Protein AF-A0A377M0A3-F1 (afdb_monomer_lite)

Foldseek 3Di:
DDDWDWDWDADPNWIWTQTPVRDIWTWDDDDQWTDTPNDIDGHDPDDDPVVVVVCVVVPHPDDDD

Radius of gyration: 12.6 Å; chains: 1; bounding box: 29×26×26 Å

Secondary structure (DSSP, 8-state):
-----EEEEEETTEEEEEETT--EEEEEEETTEEEETTEEEEP-SS--HHHHHHHHHS--SSPP-

InterPro domains:
  IPR025596 Lipocalin LPS transport optimiser YedD [PF13987] (2-55)
  IPR038624 YedD-like superfamily [G3DSA:2.40.128.500] (1-65)

Structure (mmCIF, N/CA/C/O backbone):
data_AF-A0A377M0A3-F1
#
_entry.id   AF-A0A377M0A3-F1
#
loop_
_atom_site.group_PDB
_atom_site.id
_atom_site.type_symbol
_atom_site.label_atom_id
_atom_site.label_alt_id
_atom_site.label_comp_id
_atom_site.label_asym_id
_atom_site.label_entity_id
_atom_site.label_seq_id
_atom_site.pdbx_PDB_ins_code
_atom_site.Cartn_x
_atom_site.Cartn_y
_atom_site.Cartn_z
_atom_site.occupancy
_atom_site.B_iso_or_equiv
_atom_site.auth_seq_id
_atom_site.auth_comp_id
_atom_site.auth_asym_id
_atom_site.auth_atom_id
_atom_site.pdbx_PDB_model_num
ATOM 1 N N . MET A 1 1 ? 15.112 4.461 -5.920 1.00 71.31 1 MET A N 1
ATOM 2 C CA . MET A 1 1 ? 13.786 3.977 -5.482 1.00 71.31 1 MET A CA 1
ATOM 3 C C . MET A 1 1 ? 13.704 4.119 -3.974 1.00 71.31 1 MET A C 1
ATOM 5 O O . MET A 1 1 ? 14.683 3.809 -3.307 1.00 71.31 1 MET A O 1
ATOM 9 N N . ILE A 1 2 ? 12.566 4.578 -3.458 1.00 87.44 2 ILE A N 1
ATOM 10 C CA . ILE A 1 2 ? 12.243 4.534 -2.031 1.00 87.44 2 ILE A CA 1
ATOM 11 C C . ILE A 1 2 ? 11.099 3.530 -1.872 1.00 87.44 2 ILE A C 1
ATOM 13 O O . ILE A 1 2 ? 10.094 3.650 -2.563 1.00 87.44 2 ILE A O 1
ATOM 17 N N . ALA A 1 3 ? 11.268 2.544 -0.995 1.00 91.62 3 ALA A N 1
ATOM 18 C CA . ALA A 1 3 ? 10.229 1.596 -0.611 1.00 91.62 3 ALA A CA 1
ATOM 19 C C . ALA A 1 3 ? 10.216 1.509 0.917 1.00 91.62 3 ALA A C 1
ATOM 21 O O . ALA A 1 3 ? 11.271 1.382 1.541 1.00 91.62 3 ALA A O 1
ATOM 22 N N . VAL A 1 4 ? 9.032 1.628 1.517 1.00 93.69 4 VAL A N 1
ATOM 23 C CA . VAL A 1 4 ? 8.858 1.602 2.972 1.00 93.69 4 VAL A CA 1
ATOM 24 C C . VAL A 1 4 ? 7.855 0.500 3.307 1.00 93.69 4 VAL A C 1
ATOM 26 O O . VAL A 1 4 ? 6.694 0.614 2.915 1.00 93.69 4 VAL A O 1
ATOM 29 N N . PRO A 1 5 ? 8.275 -0.575 3.997 1.00 93.31 5 PRO A N 1
ATOM 30 C CA . PRO A 1 5 ? 7.356 -1.608 4.455 1.00 93.31 5 PRO A CA 1
ATOM 31 C C . PRO A 1 5 ? 6.302 -1.035 5.404 1.00 93.31 5 PRO A C 1
ATOM 33 O O . PRO A 1 5 ? 6.586 -0.116 6.174 1.00 93.31 5 PRO A O 1
ATOM 36 N N . GLY A 1 6 ? 5.106 -1.612 5.389 1.00 93.25 6 GLY A N 1
ATOM 37 C CA . GLY A 1 6 ? 4.017 -1.229 6.281 1.00 93.25 6 GLY A CA 1
ATOM 38 C C . GLY A 1 6 ? 3.087 -2.394 6.596 1.00 93.25 6 GLY A C 1
ATOM 39 O O . GLY A 1 6 ? 3.241 -3.494 6.059 1.00 93.25 6 GLY A O 1
ATOM 40 N N . LYS A 1 7 ? 2.143 -2.154 7.506 1.00 93.88 7 LYS A N 1
ATOM 41 C CA . LYS A 1 7 ? 1.105 -3.100 7.930 1.00 93.88 7 LYS A CA 1
ATOM 42 C C . LYS A 1 7 ? -0.261 -2.436 7.846 1.00 93.88 7 LYS A C 1
ATOM 44 O O . LYS A 1 7 ? -0.389 -1.236 8.072 1.00 93.88 7 LYS A O 1
ATOM 49 N N . ILE A 1 8 ? -1.285 -3.238 7.573 1.00 95.38 8 ILE A N 1
ATOM 50 C CA . ILE A 1 8 ? -2.668 -2.767 7.581 1.00 95.38 8 ILE A CA 1
ATOM 51 C C . ILE A 1 8 ? -3.188 -2.751 9.017 1.00 95.38 8 ILE A C 1
ATOM 53 O O . ILE A 1 8 ? -3.125 -3.760 9.720 1.00 95.38 8 ILE A O 1
ATOM 57 N N . MET A 1 9 ? -3.727 -1.612 9.434 1.00 95.94 9 MET A N 1
ATOM 58 C CA . MET A 1 9 ? -4.457 -1.449 10.685 1.00 95.94 9 MET A CA 1
ATOM 59 C C . MET A 1 9 ? -5.933 -1.199 10.374 1.00 95.94 9 MET A C 1
ATOM 61 O O . MET A 1 9 ? -6.253 -0.368 9.529 1.00 95.94 9 MET A O 1
ATOM 65 N N . LEU A 1 10 ? -6.823 -1.891 11.084 1.00 96.69 10 LEU A N 1
ATOM 66 C CA . LEU A 1 10 ? -8.257 -1.603 11.102 1.00 96.69 10 LEU A CA 1
ATOM 67 C C . LEU A 1 10 ? -8.582 -0.802 12.366 1.00 96.69 10 LEU A C 1
ATOM 69 O O . LEU A 1 10 ? -8.254 -1.237 13.472 1.00 96.69 10 LEU A O 1
ATOM 73 N N . ARG A 1 11 ? -9.234 0.352 12.217 1.00 96.44 11 ARG A N 1
ATOM 74 C CA . ARG A 1 11 ? -9.704 1.176 13.336 1.00 96.44 11 ARG A CA 1
ATOM 75 C C . ARG A 1 11 ? -11.033 1.825 12.973 1.00 96.44 11 ARG A C 1
ATOM 77 O O . ARG A 1 11 ? -11.084 2.595 12.025 1.00 96.44 11 ARG A O 1
ATOM 84 N N . SER A 1 12 ? -12.071 1.550 13.765 1.00 94.00 12 SER A N 1
ATOM 85 C CA . SER A 1 12 ? -13.414 2.128 13.585 1.00 94.00 12 SER A CA 1
ATOM 86 C C . SER A 1 12 ? -13.926 2.000 12.143 1.00 94.00 12 SER A C 1
ATOM 88 O O . SER A 1 12 ? -14.341 2.985 11.548 1.00 94.00 12 SER A O 1
ATOM 90 N N . ASP A 1 13 ? -13.820 0.792 11.580 1.00 94.31 13 ASP A N 1
ATOM 91 C CA . ASP A 1 13 ? -14.215 0.447 10.203 1.00 94.31 13 ASP A CA 1
ATOM 92 C C . ASP A 1 13 ? -13.423 1.134 9.074 1.00 94.31 13 ASP A C 1
ATOM 94 O O . ASP A 1 13 ? -13.720 0.936 7.898 1.00 94.31 13 ASP A O 1
ATOM 98 N N . SER A 1 14 ? -12.355 1.862 9.405 1.00 96.50 14 SER A N 1
ATOM 99 C CA . SER A 1 14 ? -1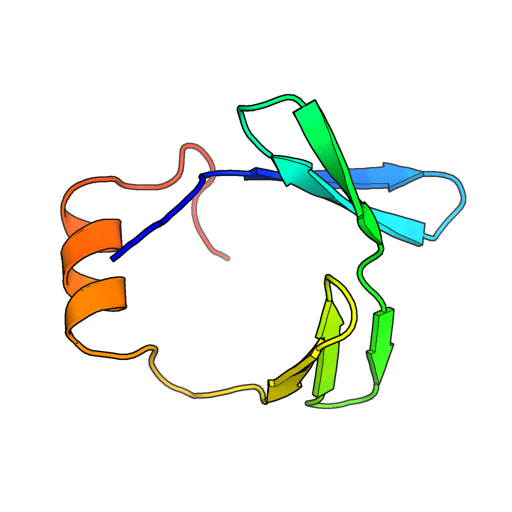1.408 2.423 8.438 1.00 96.50 14 SER A CA 1
ATOM 100 C C . SER A 1 14 ? -10.093 1.646 8.420 1.00 96.50 14 SER A C 1
ATOM 102 O O . SER A 1 14 ? -9.579 1.215 9.461 1.00 96.50 14 SER A O 1
ATOM 104 N N . TYR A 1 15 ? -9.527 1.488 7.224 1.00 97.38 15 TYR A N 1
ATOM 105 C CA . TYR A 1 15 ? -8.223 0.867 7.017 1.00 97.38 15 TYR A CA 1
ATOM 106 C C . TYR A 1 15 ? -7.125 1.921 6.911 1.00 97.38 15 TYR A C 1
ATOM 108 O O . TYR A 1 15 ? -7.317 2.993 6.341 1.00 97.38 15 TYR A O 1
ATOM 116 N N . TYR A 1 16 ? -5.952 1.582 7.435 1.00 97.69 16 TYR A N 1
ATOM 117 C CA . TYR A 1 16 ? -4.770 2.433 7.405 1.00 97.69 16 TYR A CA 1
ATOM 118 C C . TYR A 1 16 ? -3.540 1.611 7.041 1.00 97.69 16 TYR A C 1
ATOM 120 O O . TYR A 1 16 ? -3.394 0.482 7.510 1.00 97.69 16 TYR A O 1
ATOM 128 N N . ASN A 1 17 ? -2.625 2.193 6.272 1.00 96.75 17 ASN A N 1
ATOM 129 C CA . ASN A 1 17 ? -1.253 1.712 6.198 1.00 96.75 17 ASN A CA 1
ATOM 130 C C . ASN A 1 17 ? -0.446 2.368 7.320 1.00 96.75 17 ASN A C 1
ATOM 132 O O . ASN A 1 17 ? -0.362 3.594 7.391 1.00 96.75 17 ASN A O 1
ATOM 136 N N . VAL A 1 18 ? 0.163 1.55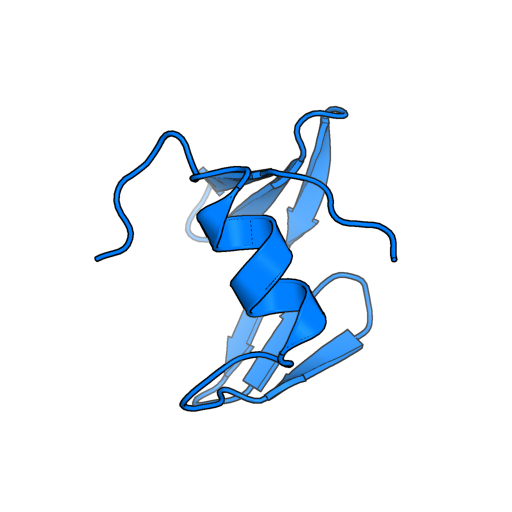4 8.172 1.00 96.75 18 VAL A N 1
ATOM 137 C CA . VAL A 1 18 ? 1.121 1.997 9.184 1.00 96.75 18 VAL A CA 1
ATOM 138 C C . VAL A 1 18 ? 2.508 1.576 8.722 1.00 96.75 18 VAL A C 1
ATOM 140 O O . VAL A 1 18 ? 2.804 0.380 8.654 1.00 96.75 18 VAL A O 1
ATOM 143 N N . THR A 1 19 ? 3.356 2.541 8.375 1.00 95.69 19 THR A N 1
ATOM 144 C CA . THR A 1 19 ? 4.710 2.261 7.882 1.00 95.69 19 THR A CA 1
ATOM 145 C C . THR A 1 19 ? 5.624 1.787 9.012 1.00 95.69 19 THR A C 1
ATOM 147 O O . THR A 1 19 ? 5.365 2.011 10.195 1.00 95.69 19 THR A O 1
ATOM 150 N N . SER A 1 20 ? 6.760 1.179 8.670 1.00 93.75 20 SER A N 1
ATOM 151 C CA . SER A 1 20 ? 7.809 0.837 9.641 1.00 93.75 20 SER A CA 1
ATOM 152 C C . SER A 1 20 ? 8.418 2.058 10.345 1.00 93.75 20 SER A C 1
ATOM 154 O O . SER A 1 20 ? 9.054 1.907 11.386 1.00 93.75 20 SER A O 1
ATOM 156 N N . LYS A 1 21 ? 8.206 3.264 9.801 1.00 95.50 21 LYS A N 1
ATOM 157 C CA . LYS A 1 21 ? 8.587 4.548 10.404 1.00 95.50 21 LYS A CA 1
ATOM 158 C C . LYS A 1 21 ? 7.494 5.151 11.290 1.00 95.50 21 LYS A C 1
ATOM 160 O O . LYS A 1 21 ? 7.714 6.211 11.862 1.00 95.50 21 LYS A O 1
ATOM 165 N N . LEU A 1 22 ? 6.370 4.448 11.450 1.00 95.75 22 LEU A N 1
ATOM 166 C CA . LEU A 1 22 ? 5.195 4.859 12.222 1.00 95.75 22 LEU A CA 1
ATOM 167 C C . LEU A 1 22 ? 4.408 6.025 11.606 1.00 95.75 22 LEU A C 1
ATOM 169 O O . LEU A 1 22 ? 3.620 6.666 12.301 1.00 95.75 22 LEU A O 1
ATOM 173 N N . ASP A 1 23 ? 4.561 6.255 10.301 1.00 96.94 23 ASP A N 1
ATOM 174 C CA . ASP A 1 23 ? 3.651 7.119 9.549 1.00 96.94 23 ASP A CA 1
ATOM 175 C C . ASP A 1 23 ? 2.326 6.379 9.321 1.00 96.94 23 ASP A C 1
ATOM 177 O O . ASP A 1 23 ? 2.319 5.170 9.065 1.00 96.94 23 ASP A O 1
ATOM 181 N N . ILE A 1 24 ? 1.204 7.096 9.417 1.00 97.38 24 ILE A N 1
ATOM 182 C CA . ILE A 1 24 ? -0.143 6.526 9.306 1.00 97.38 24 ILE A CA 1
ATOM 183 C C . ILE A 1 24 ? -0.865 7.195 8.146 1.00 97.38 24 ILE A C 1
ATOM 185 O O . ILE A 1 24 ? -1.123 8.397 8.182 1.00 97.38 24 ILE A O 1
ATOM 189 N N . TYR A 1 25 ? -1.245 6.392 7.159 1.00 97.88 25 TYR A N 1
ATOM 190 C CA . TYR A 1 25 ? -1.955 6.850 5.971 1.00 97.88 25 TYR A CA 1
ATOM 191 C C . TYR A 1 25 ? -3.310 6.147 5.866 1.00 97.88 25 TYR A C 1
ATOM 193 O O . TYR A 1 25 ? -3.346 4.916 5.966 1.00 97.88 25 TYR A O 1
ATOM 201 N N . PRO A 1 26 ? -4.420 6.881 5.682 1.00 97.62 26 PRO A N 1
ATOM 202 C CA . PRO A 1 26 ? -5.714 6.266 5.410 1.00 97.62 26 PRO A CA 1
ATOM 203 C C . PRO A 1 26 ? -5.680 5.511 4.076 1.00 97.62 26 PRO A C 1
ATOM 205 O O . PRO A 1 26 ? -4.915 5.848 3.172 1.00 97.62 26 PRO A O 1
ATOM 208 N N . LEU A 1 27 ? -6.495 4.462 3.987 1.00 97.56 27 LEU A N 1
ATOM 209 C CA . LEU A 1 27 ? -6.701 3.668 2.782 1.00 97.56 27 LEU A CA 1
ATOM 210 C C . LEU A 1 27 ? -8.177 3.725 2.413 1.00 97.56 27 LEU A C 1
ATOM 212 O O . LEU A 1 27 ? -9.003 3.066 3.049 1.00 97.56 27 LEU A O 1
ATOM 216 N N . GLU A 1 28 ? -8.494 4.481 1.369 1.00 97.25 28 GLU A N 1
ATOM 217 C CA . GLU A 1 28 ? -9.858 4.614 0.864 1.00 97.25 28 GLU A CA 1
ATOM 218 C C . GLU A 1 28 ? -9.934 3.987 -0.523 1.00 97.25 28 GLU A C 1
ATOM 220 O O . GLU A 1 28 ? -9.191 4.343 -1.435 1.00 97.25 28 GLU A O 1
ATOM 225 N N . ARG A 1 29 ? -10.786 2.972 -0.670 1.00 96.44 29 ARG A N 1
ATOM 226 C CA . ARG A 1 29 ? -10.892 2.201 -1.907 1.00 96.44 29 ARG A CA 1
ATOM 227 C C . ARG A 1 29 ? -12.244 2.433 -2.559 1.00 96.44 29 ARG A C 1
ATOM 229 O O . ARG A 1 29 ? -13.266 2.104 -1.962 1.00 96.44 29 ARG A O 1
ATOM 236 N N . ASP A 1 30 ? -12.215 2.827 -3.826 1.00 96.69 30 ASP A N 1
ATOM 237 C CA . ASP A 1 30 ? -13.378 2.855 -4.709 1.00 96.69 30 ASP A CA 1
ATOM 238 C C . ASP A 1 30 ? -13.120 1.970 -5.938 1.00 96.69 30 ASP A C 1
ATOM 240 O O . ASP A 1 30 ? -12.302 2.268 -6.810 1.00 96.69 30 ASP A O 1
ATOM 244 N N . GLY A 1 31 ? -13.772 0.805 -5.981 1.00 96.31 31 GLY A N 1
ATOM 245 C CA . GLY A 1 31 ? -13.625 -0.154 -7.076 1.00 96.31 31 GLY A CA 1
ATOM 246 C C . GLY A 1 31 ? -12.180 -0.637 -7.279 1.00 96.31 31 GLY A C 1
ATOM 247 O O . GLY A 1 31 ? -11.684 -1.490 -6.525 1.00 96.31 31 GLY A O 1
ATOM 248 N N . SER A 1 32 ? -11.542 -0.147 -8.348 1.00 96.81 32 SER A N 1
ATOM 249 C CA . SER A 1 32 ? -10.147 -0.419 -8.734 1.00 96.81 32 SER A CA 1
ATOM 250 C C . SER A 1 32 ? -9.172 0.703 -8.373 1.00 96.81 32 SER A C 1
ATOM 252 O O . SER A 1 32 ? -7.985 0.559 -8.661 1.00 96.81 32 SER A O 1
ATOM 254 N N . VAL A 1 33 ? -9.650 1.787 -7.766 1.00 97.88 33 VAL A N 1
ATOM 255 C CA . VAL A 1 33 ? -8.848 2.938 -7.346 1.00 97.88 33 VAL A CA 1
ATOM 256 C C . VAL A 1 33 ? -8.630 2.883 -5.836 1.00 97.88 33 VAL A C 1
ATOM 258 O O . VAL A 1 33 ? -9.525 2.500 -5.079 1.00 97.88 33 VAL A O 1
ATOM 261 N N . LEU A 1 34 ? -7.421 3.226 -5.406 1.00 97.88 34 LEU A N 1
ATOM 262 C CA . LEU A 1 34 ? -7.046 3.405 -4.009 1.00 97.88 34 LEU A CA 1
ATOM 263 C C . LEU A 1 34 ? -6.537 4.833 -3.822 1.00 97.88 34 LEU A C 1
ATOM 265 O O . LEU A 1 34 ? -5.512 5.190 -4.398 1.00 97.88 34 LEU A O 1
ATOM 269 N N . GLU A 1 35 ? -7.210 5.616 -2.991 1.00 97.94 35 GLU A N 1
ATOM 270 C CA . GLU A 1 35 ? -6.670 6.875 -2.494 1.00 97.94 35 GLU A CA 1
ATOM 271 C C . GLU A 1 35 ? -5.684 6.582 -1.360 1.00 97.94 35 GLU A C 1
ATOM 273 O O . GLU A 1 35 ? -6.001 5.905 -0.376 1.00 97.94 35 GLU A O 1
ATOM 278 N N . TYR A 1 36 ? -4.450 7.051 -1.529 1.00 97.19 36 TYR A N 1
ATOM 279 C CA . TYR A 1 36 ? -3.356 6.816 -0.599 1.00 97.19 36 TYR A CA 1
ATOM 280 C C . TYR A 1 36 ? -2.334 7.950 -0.677 1.00 97.19 36 TYR A C 1
ATOM 282 O O . TYR A 1 36 ? -1.789 8.226 -1.742 1.00 97.19 36 TYR A O 1
ATOM 290 N N . ASP A 1 37 ? -2.058 8.590 0.464 1.00 95.69 37 ASP A N 1
ATOM 291 C CA . ASP A 1 37 ? -1.071 9.679 0.585 1.00 95.69 37 ASP A CA 1
ATOM 292 C C . ASP A 1 37 ? -1.301 10.834 -0.418 1.00 95.69 37 ASP A C 1
ATOM 294 O O . ASP A 1 37 ? -0.383 11.339 -1.060 1.00 95.69 37 ASP A O 1
ATOM 298 N N . GLY A 1 38 ? -2.569 11.217 -0.611 1.00 95.56 38 GLY A N 1
ATOM 299 C CA . GLY A 1 38 ? -2.960 12.266 -1.563 1.00 95.56 38 GLY A CA 1
ATOM 300 C C . GLY A 1 38 ? -2.808 11.879 -3.040 1.00 95.56 38 GLY A C 1
ATOM 301 O O . GLY A 1 38 ? -2.895 12.749 -3.905 1.00 95.56 38 GLY A O 1
ATOM 302 N N . MET A 1 39 ? -2.574 10.598 -3.335 1.00 96.88 39 MET A N 1
ATOM 303 C CA . MET A 1 39 ? -2.488 10.048 -4.687 1.00 96.88 39 MET A CA 1
ATOM 304 C C . MET A 1 39 ? -3.629 9.066 -4.953 1.00 96.88 39 MET A C 1
ATOM 306 O O . MET A 1 39 ? -4.079 8.365 -4.050 1.00 96.88 39 MET A O 1
ATOM 310 N N . GLU A 1 40 ? -4.016 8.939 -6.220 1.00 97.62 40 GLU A N 1
ATOM 311 C CA . GLU A 1 40 ? -4.894 7.872 -6.702 1.00 97.62 40 GLU A CA 1
ATOM 312 C C . GLU A 1 40 ? -4.063 6.763 -7.359 1.00 97.62 40 GLU A C 1
ATOM 314 O O . GLU A 1 40 ? -3.391 6.973 -8.373 1.00 97.62 40 GLU A O 1
ATOM 319 N N . LEU A 1 41 ? -4.106 5.561 -6.790 1.00 97.38 41 LEU A N 1
ATOM 320 C CA . LEU A 1 41 ? -3.410 4.387 -7.301 1.00 97.38 41 LEU A CA 1
ATOM 321 C C . LEU A 1 41 ? -4.4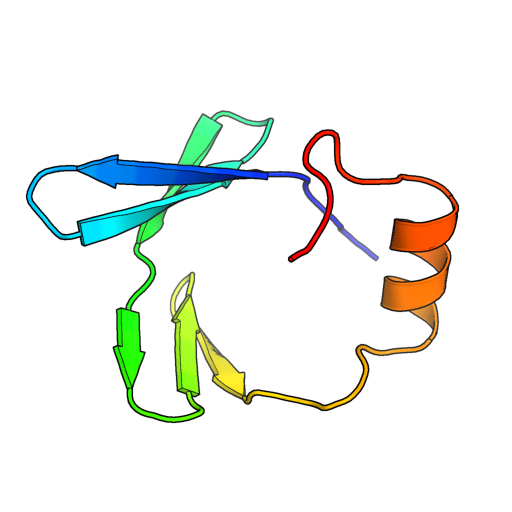06 3.470 -8.008 1.00 97.38 41 LEU A C 1
ATOM 323 O O . LEU A 1 41 ? -5.451 3.123 -7.463 1.00 97.38 41 LEU A O 1
ATOM 327 N N . GLN A 1 42 ? -4.054 3.027 -9.212 1.00 97.44 42 GLN A N 1
ATOM 328 C CA . GLN A 1 42 ? -4.862 2.085 -9.982 1.00 97.44 42 GLN A CA 1
ATOM 329 C C . GLN A 1 42 ? -4.450 0.644 -9.683 1.00 97.44 42 GLN A C 1
ATOM 331 O O . GLN A 1 42 ? -3.262 0.317 -9.626 1.00 97.44 42 GLN A O 1
ATOM 336 N N . LYS A 1 43 ? -5.435 -0.246 -9.543 1.00 96.25 43 LYS A N 1
ATOM 337 C CA . LYS A 1 43 ? -5.198 -1.688 -9.468 1.00 96.25 43 LYS A CA 1
ATOM 338 C C . LYS A 1 43 ? -4.547 -2.167 -10.768 1.00 96.25 43 LYS A C 1
ATOM 340 O O . LYS A 1 43 ? -5.092 -1.979 -11.851 1.00 96.25 43 LYS A O 1
ATOM 345 N N . VAL A 1 44 ? -3.414 -2.847 -10.635 1.00 95.62 44 VAL A N 1
ATOM 346 C CA . VAL A 1 44 ? -2.656 -3.442 -11.742 1.00 95.62 44 VAL A CA 1
ATOM 347 C C . VAL A 1 44 ? -2.431 -4.928 -11.492 1.00 95.62 44 VAL A C 1
ATOM 349 O O . VAL A 1 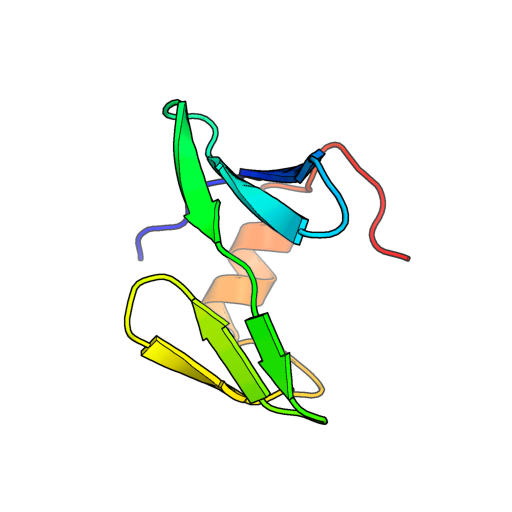44 ? -2.395 -5.368 -10.343 1.00 95.62 44 VAL A O 1
ATOM 352 N N . ASP A 1 45 ? -2.236 -5.700 -12.561 1.00 94.94 45 ASP A N 1
ATOM 353 C CA . ASP A 1 45 ? -1.924 -7.130 -12.447 1.00 94.94 45 ASP A CA 1
ATOM 354 C C . ASP A 1 45 ? -0.506 -7.380 -11.914 1.00 94.94 45 ASP A C 1
ATOM 356 O O . ASP A 1 45 ? -0.244 -8.409 -11.290 1.00 94.94 45 ASP A O 1
ATOM 360 N N . ARG A 1 46 ? 0.432 -6.459 -12.183 1.00 92.81 46 ARG A N 1
ATOM 361 C CA . ARG A 1 46 ? 1.832 -6.534 -11.741 1.00 92.81 46 ARG A CA 1
ATOM 362 C C . ARG A 1 46 ? 2.391 -5.134 -11.459 1.00 92.81 46 ARG A C 1
ATOM 364 O O . ARG A 1 46 ? 2.076 -4.213 -12.213 1.00 92.81 46 ARG A O 1
ATOM 371 N N . PRO A 1 47 ? 3.230 -4.961 -10.419 1.00 92.88 47 PRO A N 1
ATOM 372 C CA . PRO A 1 47 ? 3.947 -3.708 -10.191 1.00 92.88 47 PRO A CA 1
ATOM 373 C C . PRO A 1 47 ? 5.061 -3.511 -11.236 1.00 92.88 47 PRO A C 1
ATOM 375 O O . PRO A 1 47 ? 5.308 -4.386 -12.070 1.00 92.88 47 PRO A O 1
ATOM 378 N N . THR A 1 48 ? 5.767 -2.375 -11.181 1.00 94.00 48 THR A N 1
ATOM 379 C CA . THR A 1 48 ? 6.962 -2.169 -12.018 1.00 94.00 48 THR A CA 1
ATOM 380 C C . THR A 1 48 ? 8.038 -3.212 -11.707 1.00 94.00 48 THR A C 1
ATOM 382 O O . THR A 1 48 ? 8.061 -3.791 -10.614 1.00 94.00 48 THR A O 1
ATOM 385 N N . VAL A 1 49 ? 8.944 -3.443 -12.663 1.00 95.25 49 VAL A N 1
ATOM 386 C CA . VAL A 1 49 ? 10.028 -4.433 -12.535 1.00 95.25 49 VAL A CA 1
ATOM 387 C C . VAL A 1 49 ? 10.861 -4.159 -11.289 1.00 95.25 49 VAL A C 1
ATOM 389 O O . VAL A 1 49 ? 11.131 -5.063 -10.505 1.00 95.25 49 VAL A O 1
ATOM 392 N N . GLU A 1 50 ? 11.192 -2.894 -11.047 1.00 94.62 50 GLU A N 1
ATOM 393 C CA . GLU A 1 50 ? 12.004 -2.503 -9.907 1.00 94.62 50 GLU A CA 1
ATOM 394 C C . GLU A 1 50 ? 11.282 -2.822 -8.587 1.00 94.62 50 GLU A C 1
ATOM 396 O O . GLU A 1 50 ? 11.894 -3.356 -7.661 1.00 94.62 50 GLU A O 1
ATOM 401 N N . CYS A 1 51 ? 9.979 -2.530 -8.485 1.00 93.94 51 CYS A N 1
ATOM 402 C CA . CYS A 1 51 ? 9.188 -2.815 -7.284 1.00 93.94 51 CYS A CA 1
ATOM 403 C C . CYS A 1 51 ? 9.047 -4.325 -7.031 1.00 93.94 51 CYS A C 1
ATOM 405 O O . CYS A 1 51 ? 9.152 -4.766 -5.885 1.00 93.94 51 CYS A O 1
ATOM 407 N N . ALA A 1 52 ? 8.854 -5.122 -8.087 1.00 93.38 52 ALA A N 1
ATOM 408 C CA . ALA A 1 52 ? 8.809 -6.583 -7.997 1.00 93.38 52 ALA A CA 1
ATOM 409 C C . ALA A 1 52 ? 10.150 -7.174 -7.522 1.00 93.38 52 ALA A C 1
ATOM 411 O O . ALA A 1 52 ? 10.178 -8.024 -6.626 1.00 93.38 52 ALA A O 1
ATOM 412 N N . ASP A 1 53 ? 11.264 -6.690 -8.077 1.00 94.56 53 ASP A N 1
ATOM 413 C CA . ASP A 1 53 ? 12.614 -7.106 -7.689 1.00 94.56 53 ASP A CA 1
ATOM 414 C C . ASP A 1 53 ? 12.919 -6.748 -6.233 1.00 94.56 53 ASP A C 1
ATOM 416 O O . ASP A 1 53 ? 13.517 -7.542 -5.499 1.00 94.56 53 ASP A O 1
ATOM 420 N N . TYR A 1 54 ? 12.499 -5.556 -5.798 1.00 93.62 54 TYR A N 1
ATOM 421 C CA . TYR A 1 54 ? 12.669 -5.128 -4.415 1.00 93.62 54 TYR A CA 1
ATOM 422 C C . TYR A 1 54 ? 11.892 -6.031 -3.451 1.00 93.62 54 TYR A C 1
ATOM 424 O O . TYR A 1 54 ? 12.483 -6.506 -2.481 1.00 93.62 54 TYR A O 1
ATOM 432 N N . LEU A 1 55 ? 10.613 -6.311 -3.732 1.00 91.75 55 LEU A N 1
ATOM 433 C CA . LEU A 1 55 ? 9.770 -7.195 -2.914 1.00 91.75 55 LEU A CA 1
ATOM 434 C C . LEU A 1 55 ? 10.310 -8.627 -2.850 1.00 91.75 55 LEU A C 1
ATOM 436 O O . LEU A 1 55 ? 10.253 -9.259 -1.800 1.00 91.75 55 LEU A O 1
ATOM 440 N N . SER A 1 56 ? 10.884 -9.128 -3.945 1.00 92.00 56 SER A N 1
ATOM 441 C CA . SER A 1 56 ? 11.483 -10.4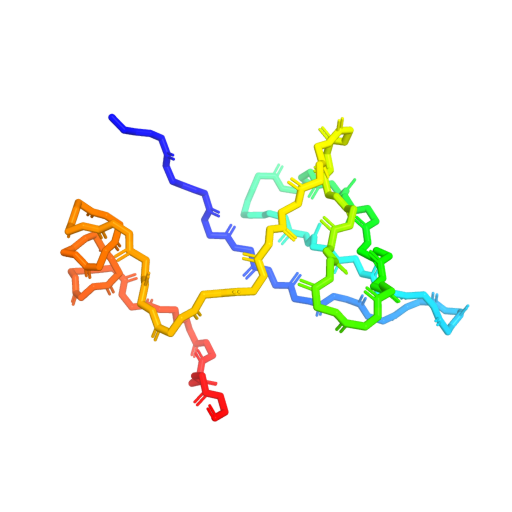69 -3.986 1.00 92.00 56 SER A CA 1
ATOM 442 C C . SER A 1 56 ? 12.702 -10.590 -3.062 1.00 92.00 56 SER A C 1
ATOM 444 O O . SER A 1 56 ? 12.925 -11.636 -2.456 1.00 92.00 56 SER A O 1
ATOM 446 N N . LYS A 1 57 ? 13.491 -9.514 -2.934 1.00 93.19 57 LYS A N 1
ATOM 447 C CA . LYS A 1 57 ? 14.667 -9.445 -2.045 1.00 93.19 57 LYS A CA 1
ATOM 448 C C . LYS A 1 57 ? 14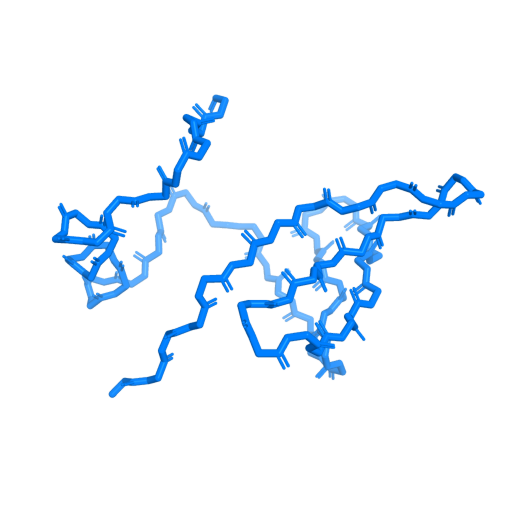.309 -9.070 -0.605 1.00 93.19 57 LYS A C 1
ATOM 450 O O . LYS A 1 57 ? 15.053 -9.410 0.309 1.00 93.19 57 LYS A O 1
ATOM 455 N N . ASN A 1 58 ? 13.195 -8.366 -0.415 1.00 91.81 58 ASN A N 1
ATOM 456 C CA . ASN A 1 58 ? 12.715 -7.854 0.866 1.00 91.81 58 ASN A CA 1
ATOM 457 C C . ASN A 1 58 ? 11.257 -8.296 1.069 1.00 91.81 58 ASN A C 1
ATOM 459 O O . ASN A 1 58 ? 10.342 -7.476 0.939 1.00 91.81 58 ASN A O 1
ATOM 463 N N . PRO A 1 59 ? 11.020 -9.595 1.326 1.00 88.62 59 PRO A N 1
ATOM 464 C CA . PRO A 1 59 ? 9.671 -10.120 1.468 1.00 88.62 59 PRO A CA 1
ATOM 465 C C . PRO A 1 59 ? 8.955 -9.475 2.658 1.00 88.62 59 PRO A C 1
ATOM 467 O O . PRO A 1 59 ? 9.556 -9.207 3.700 1.00 88.62 59 PRO A O 1
ATOM 470 N N . LEU A 1 60 ? 7.651 -9.245 2.506 1.00 85.31 60 LEU A N 1
ATOM 471 C CA . LEU A 1 60 ? 6.805 -8.765 3.597 1.00 85.31 60 LEU A CA 1
ATOM 472 C C . LEU A 1 60 ? 6.688 -9.843 4.686 1.00 85.31 60 LEU A C 1
ATOM 474 O O . LEU A 1 60 ? 6.620 -11.034 4.384 1.00 85.31 60 LEU A O 1
ATOM 478 N N . GLU A 1 61 ? 6.618 -9.425 5.954 1.00 82.62 61 GLU A N 1
ATOM 479 C CA . GLU A 1 61 ? 6.430 -10.351 7.085 1.00 82.62 61 GLU A CA 1
ATOM 480 C C . GLU A 1 61 ? 5.113 -11.132 6.976 1.00 82.62 61 GLU A C 1
ATOM 482 O O . GLU A 1 61 ? 5.040 -12.316 7.305 1.00 82.62 61 GLU A O 1
ATOM 487 N N . SER A 1 62 ? 4.058 -10.464 6.508 1.00 77.88 62 SER A N 1
ATOM 488 C CA . SER A 1 62 ? 2.781 -11.098 6.206 1.00 77.88 62 SER A CA 1
ATOM 489 C C . SER A 1 62 ? 2.818 -11.713 4.811 1.00 77.88 62 SER A C 1
ATOM 491 O O . SER A 1 62 ? 3.189 -11.042 3.846 1.00 77.88 62 SER A O 1
ATOM 493 N N . LYS A 1 63 ? 2.341 -12.954 4.678 1.00 72.31 63 LYS A N 1
ATOM 494 C CA . LYS A 1 63 ? 2.076 -13.540 3.360 1.00 72.31 63 LYS A CA 1
ATOM 495 C C . LYS A 1 63 ? 0.989 -12.727 2.655 1.00 72.31 63 LYS A C 1
ATOM 497 O O . LYS A 1 63 ? -0.037 -12.427 3.263 1.00 72.31 63 LYS A O 1
ATOM 502 N N . LEU A 1 64 ? 1.236 -12.371 1.396 1.00 62.94 64 LEU A N 1
ATOM 503 C CA . LEU A 1 64 ? 0.208 -11.788 0.538 1.00 62.94 64 LEU A CA 1
ATOM 504 C C . LEU A 1 64 ? -0.915 -12.830 0.338 1.00 62.94 64 LEU A C 1
ATOM 506 O O . LEU A 1 64 ? -0.584 -14.012 0.190 1.00 62.94 64 LEU A O 1
ATOM 510 N N . PRO A 1 65 ? -2.197 -12.426 0.409 1.00 57.69 65 PRO A N 1
ATOM 511 C CA . PRO A 1 65 ? -3.333 -13.310 0.151 1.00 57.69 65 PRO A CA 1
ATOM 512 C C . PRO A 1 65 ? -3.389 -13.798 -1.300 1.00 57.69 65 PRO A C 1
ATOM 514 O O . PRO A 1 65 ? -2.873 -13.087 -2.195 1.00 57.69 65 PRO A O 1
#

pLDDT: mean 92.82, std 7.87, range [57.69, 97.94]

Organism: Enterobacter cloacae (NCBI:txid550)

Sequence (65 aa):
MIAVPGKIMLRSDSYYNVTSKLDIYPLERDGSVLEYDGMELQKVDRPTVECADYLSKNPLESKLP